Protein AF-A0A820KJL9-F1 (afdb_monomer)

pLDDT: mean 86.28, std 13.33, range [42.66, 98.5]

Organism: NCBI:txid433720

Nearest PDB structures (foldseek):
  7v6p-assembly1_A-2  TM=8.971E-01  e=5.081E-03  Homo sapiens
  7v1l-assembly1_B-2  TM=8.927E-01  e=5.954E-03  Homo sapiens
  7v1m-assembly2_G  TM=8.748E-01  e=2.352E-02  Homo sapiens
  5l0y-assembly7_G  TM=7.880E-01  e=9.291E-02  Thermochaetoides thermophila DSM 1495
  2hr2-assembly2_B  TM=6.425E-01  e=9.291E-02  Chlorobaculum tepidum TLS

Radius of gyration: 14.65 Å; Cα contacts (8 Å, |Δi|>4): 109; chains: 1; bounding box: 35×32×38 Å

InterPro domains:
  IPR011990 Tetratricopeptide-like helical domain superfamily [G3DSA:1.25.40.10] (14-110)
  IPR011990 Tetratricopeptide-like helical domain superfamily [SSF48452] (2-106)

Solvent-accessible surface area (backbone atoms only — not comparable to full-atom values): 5962 Å² total; per-residue (Å²): 112,68,53,64,54,38,55,51,51,46,53,51,54,64,69,51,68,83,63,90,61,72,68,72,50,50,55,53,49,27,55,35,29,39,53,38,14,54,46,27,46,76,71,66,42,42,70,64,11,40,54,26,41,52,51,21,49,53,52,39,72,76,56,68,71,95,50,93,64,44,66,62,51,50,31,54,50,24,47,51,49,14,51,38,27,47,77,70,71,37,60,68,61,12,50,52,27,41,48,56,20,46,55,50,50,62,69,64,72,80,113

Mean predicted aligned error: 5.99 Å

Foldseek 3Di:
DQLVVLVVVLVVLVVVVPDDDLQVSLVSLLVSLQSNLVVCVVVVVLVSSLVSLVVSVVSCVVHPDPDPCSLVVLLVSLQSNLVSCVVVVNNVSSVVSNVVSVVSCVVPVVD

Structure (mmCIF, N/CA/C/O backbone):
data_AF-A0A820KJL9-F1
#
_entry.id   AF-A0A820KJL9-F1
#
loop_
_atom_site.group_PDB
_atom_site.id
_atom_site.type_symbol
_atom_site.label_atom_id
_atom_site.label_alt_id
_atom_site.label_comp_id
_atom_site.label_asym_id
_atom_site.label_entity_id
_atom_site.label_seq_id
_atom_site.pdbx_PDB_ins_code
_atom_site.Cartn_x
_atom_site.Cartn_y
_atom_site.Cartn_z
_atom_site.occupancy
_atom_site.B_iso_or_equiv
_atom_site.auth_seq_id
_atom_site.auth_comp_id
_atom_site.auth_asym_id
_atom_site.auth_atom_id
_atom_site.pdbx_PDB_model_num
ATOM 1 N N . GLN A 1 1 ? -3.027 -13.901 12.853 1.00 78.62 1 GLN A N 1
ATOM 2 C CA . GLN A 1 1 ? -2.085 -14.885 12.274 1.00 78.62 1 GLN A CA 1
ATOM 3 C C . GLN A 1 1 ? -1.305 -14.286 11.097 1.00 78.62 1 GLN A C 1
ATOM 5 O O . GLN A 1 1 ? -0.094 -14.202 11.215 1.00 78.62 1 GLN A O 1
ATOM 10 N N . ALA A 1 2 ? -1.947 -13.769 10.035 1.00 80.31 2 ALA A N 1
ATOM 11 C CA . ALA A 1 2 ? -1.250 -13.201 8.861 1.00 80.31 2 ALA A CA 1
ATOM 12 C C . ALA A 1 2 ? -0.254 -12.059 9.169 1.00 80.31 2 ALA A C 1
ATOM 14 O O . ALA A 1 2 ? 0.892 -12.126 8.740 1.00 80.31 2 ALA A O 1
ATOM 15 N N . LEU A 1 3 ? -0.648 -11.064 9.977 1.00 86.19 3 LEU A N 1
ATOM 16 C CA . LEU A 1 3 ? 0.227 -9.942 10.361 1.00 86.19 3 LEU A CA 1
ATOM 17 C C . LEU A 1 3 ? 1.565 -10.414 10.960 1.00 86.19 3 LEU A C 1
ATOM 19 O O . LEU A 1 3 ? 2.623 -9.993 10.515 1.00 86.19 3 LEU A O 1
ATOM 23 N N . GLN A 1 4 ? 1.522 -11.356 11.907 1.00 86.81 4 GLN A N 1
ATOM 24 C CA . GLN A 1 4 ? 2.724 -11.911 12.545 1.00 86.81 4 GLN A CA 1
ATOM 25 C C . GLN A 1 4 ? 3.642 -12.631 11.548 1.00 86.81 4 GLN A C 1
ATOM 27 O O . GLN A 1 4 ? 4.862 -12.539 11.664 1.00 86.81 4 GLN A O 1
ATOM 32 N N . ILE A 1 5 ? 3.065 -13.335 10.567 1.00 87.88 5 ILE A N 1
ATOM 33 C CA . ILE A 1 5 ? 3.826 -14.037 9.526 1.00 87.88 5 ILE A CA 1
ATOM 34 C C . ILE A 1 5 ? 4.582 -13.021 8.665 1.00 87.88 5 ILE A C 1
ATOM 36 O O . ILE A 1 5 ? 5.790 -13.166 8.477 1.00 87.88 5 ILE A O 1
ATOM 40 N N . PHE A 1 6 ? 3.903 -11.969 8.199 1.00 88.06 6 PHE A N 1
ATOM 41 C CA . PHE A 1 6 ? 4.530 -10.943 7.366 1.00 88.06 6 PHE A CA 1
ATOM 42 C C . PHE A 1 6 ? 5.581 -10.130 8.126 1.00 88.06 6 PHE A C 1
ATOM 44 O O . PHE A 1 6 ? 6.673 -9.917 7.603 1.00 88.06 6 PHE A O 1
ATOM 51 N N . SER A 1 7 ? 5.319 -9.750 9.380 1.00 83.94 7 SER A N 1
ATOM 52 C CA . SER A 1 7 ? 6.305 -9.042 10.207 1.00 83.94 7 SER A CA 1
ATOM 53 C C . SER A 1 7 ? 7.576 -9.868 10.413 1.00 83.94 7 SER A C 1
ATOM 55 O O . SER A 1 7 ? 8.682 -9.344 10.292 1.00 83.94 7 SER A O 1
ATOM 57 N N . LYS A 1 8 ? 7.438 -11.177 10.661 1.00 87.19 8 LYS A N 1
ATOM 58 C CA . LYS A 1 8 ? 8.586 -12.079 10.808 1.00 87.19 8 LYS A CA 1
ATOM 59 C C . LYS A 1 8 ? 9.361 -12.238 9.496 1.00 87.19 8 LYS A C 1
ATOM 61 O O . LYS A 1 8 ? 10.588 -12.205 9.512 1.00 87.19 8 LYS A O 1
ATOM 66 N N . ALA A 1 9 ? 8.661 -12.367 8.368 1.00 84.31 9 ALA A N 1
ATOM 67 C CA . ALA A 1 9 ? 9.294 -12.428 7.050 1.00 84.31 9 ALA A CA 1
ATOM 68 C C . ALA A 1 9 ? 10.091 -11.148 6.742 1.00 84.31 9 ALA A C 1
ATOM 70 O O . ALA A 1 9 ? 11.221 -11.231 6.262 1.00 84.31 9 ALA A O 1
ATOM 71 N N . LYS A 1 10 ? 9.548 -9.973 7.092 1.00 82.50 10 LYS A N 1
ATOM 72 C CA . LYS A 1 10 ? 10.222 -8.679 6.911 1.00 82.50 10 LYS A CA 1
ATOM 73 C C . LYS A 1 10 ? 11.513 -8.601 7.726 1.00 82.50 10 LYS A C 1
ATOM 75 O O . LYS A 1 10 ? 12.552 -8.246 7.183 1.00 82.50 10 LYS A O 1
ATOM 80 N N . GLN A 1 11 ? 11.476 -9.015 8.994 1.00 83.06 11 GLN A N 1
ATOM 81 C CA . GLN A 1 11 ? 12.669 -9.072 9.849 1.00 83.06 11 GLN A CA 1
ATOM 82 C C . GLN A 1 11 ? 13.749 -10.008 9.293 1.00 83.06 11 GLN A C 1
ATOM 84 O O . GLN A 1 11 ? 14.925 -9.656 9.305 1.00 83.06 11 GLN A O 1
ATOM 89 N N . MET A 1 12 ? 13.356 -11.176 8.772 1.00 82.81 12 MET A N 1
ATOM 90 C CA . MET A 1 12 ? 14.297 -12.118 8.161 1.00 82.81 12 MET A CA 1
ATOM 91 C C . MET A 1 12 ? 14.990 -11.514 6.940 1.00 82.81 12 MET A C 1
ATOM 93 O O . MET A 1 12 ? 16.210 -11.584 6.844 1.00 82.81 12 MET A O 1
ATOM 97 N N . ILE A 1 13 ? 14.242 -10.874 6.041 1.00 76.81 13 ILE A N 1
ATOM 98 C CA . ILE A 1 13 ? 14.820 -10.243 4.846 1.00 76.81 13 ILE A CA 1
ATOM 99 C C . ILE A 1 13 ? 15.791 -9.122 5.228 1.00 76.81 13 ILE A C 1
ATOM 101 O O . ILE A 1 13 ? 16.903 -9.096 4.710 1.00 76.81 13 ILE A O 1
ATOM 105 N N . ILE A 1 14 ? 15.423 -8.273 6.194 1.00 74.94 14 ILE A N 1
ATOM 106 C CA . ILE A 1 14 ? 16.314 -7.220 6.709 1.00 74.94 14 ILE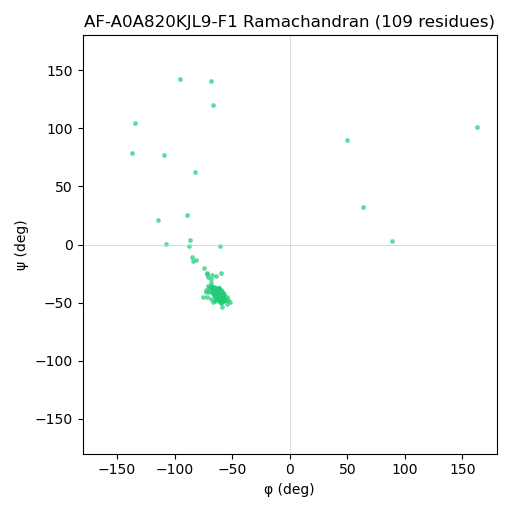 A CA 1
ATOM 107 C C . ILE A 1 14 ? 17.597 -7.824 7.300 1.00 74.94 14 ILE A C 1
ATOM 109 O O . ILE A 1 14 ? 18.683 -7.292 7.098 1.00 74.94 14 ILE A O 1
ATOM 113 N N . SER A 1 15 ? 17.505 -8.959 8.000 1.00 73.56 15 SER A N 1
ATOM 114 C CA . SER A 1 15 ? 18.687 -9.622 8.572 1.00 73.56 15 SER A CA 1
ATOM 115 C C . SER A 1 15 ? 19.594 -10.305 7.538 1.00 73.5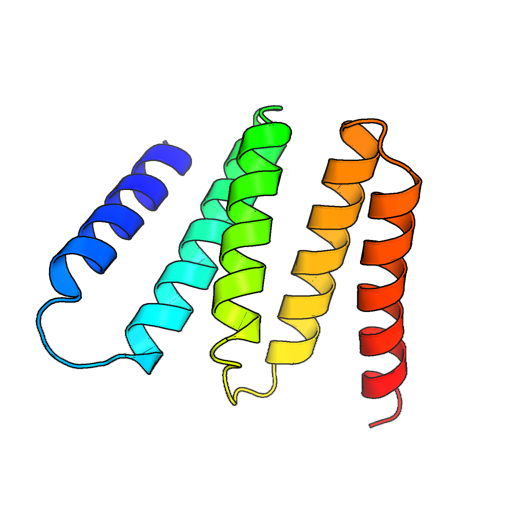6 15 SER A C 1
ATOM 117 O O . SER A 1 15 ? 20.783 -10.463 7.791 1.00 73.56 15 SER A O 1
ATOM 119 N N . VAL A 1 16 ? 19.053 -10.688 6.375 1.00 68.50 16 VAL A N 1
ATOM 120 C CA . VAL A 1 16 ? 19.794 -11.322 5.264 1.00 68.50 16 VAL A CA 1
ATOM 121 C C . VAL A 1 16 ? 20.476 -10.278 4.367 1.00 68.50 16 VAL A C 1
ATOM 123 O O . VAL A 1 16 ? 21.394 -10.601 3.621 1.00 68.50 16 VAL A O 1
ATOM 126 N N . GLN A 1 17 ? 20.101 -9.004 4.503 1.00 61.91 17 GLN A N 1
ATOM 127 C CA . GLN A 1 17 ? 20.574 -7.853 3.723 1.00 61.91 17 GLN A CA 1
ATOM 128 C C . GLN A 1 17 ? 22.093 -7.573 3.823 1.00 61.91 17 GLN A C 1
ATOM 130 O O . GLN A 1 17 ? 22.588 -6.655 3.172 1.00 61.91 17 GLN A O 1
ATOM 135 N N . LEU A 1 18 ? 22.835 -8.363 4.610 1.00 53.62 18 LEU A N 1
ATOM 136 C CA . LEU A 1 18 ? 24.294 -8.320 4.717 1.00 53.62 18 LEU A CA 1
ATOM 137 C C . LEU A 1 18 ? 25.025 -8.934 3.511 1.00 53.62 18 LEU A C 1
ATOM 139 O O . LEU A 1 18 ? 26.167 -8.551 3.286 1.00 53.62 18 LEU A O 1
ATOM 143 N N . ASP A 1 19 ? 24.382 -9.781 2.697 1.00 47.53 19 ASP A N 1
ATOM 144 C CA . ASP A 1 19 ? 25.048 -10.453 1.574 1.00 47.53 19 ASP A CA 1
ATOM 145 C C . ASP A 1 19 ? 24.213 -10.409 0.276 1.00 47.53 19 ASP A C 1
ATOM 147 O O . ASP A 1 19 ? 23.249 -11.146 0.105 1.00 47.53 19 ASP A O 1
ATOM 151 N N . ASN A 1 20 ? 24.633 -9.546 -0.658 1.00 52.75 20 ASN A N 1
ATOM 152 C CA . ASN A 1 20 ? 24.399 -9.606 -2.112 1.00 52.75 20 ASN A CA 1
ATOM 153 C C . ASN A 1 20 ? 22.959 -9.839 -2.632 1.00 52.75 20 ASN A C 1
ATOM 155 O O . ASN A 1 20 ? 22.584 -10.962 -2.940 1.00 52.75 20 ASN A O 1
ATOM 159 N N . GLU A 1 21 ? 22.213 -8.745 -2.846 1.00 53.62 21 GLU A N 1
ATOM 160 C CA . GLU A 1 21 ? 21.351 -8.440 -4.017 1.00 53.62 21 GLU A CA 1
ATOM 161 C C . GLU A 1 21 ? 20.376 -7.307 -3.644 1.00 53.62 21 GLU A C 1
ATOM 163 O O . GLU A 1 21 ? 19.367 -7.509 -2.966 1.00 53.62 21 GLU A O 1
ATOM 168 N N . ILE A 1 22 ? 20.680 -6.081 -4.074 1.00 56.38 22 ILE A N 1
ATOM 169 C CA . ILE A 1 22 ? 19.965 -4.879 -3.617 1.00 56.38 22 ILE A CA 1
ATOM 170 C C . ILE A 1 22 ? 18.545 -4.799 -4.219 1.00 56.38 22 ILE A C 1
ATOM 172 O O . ILE A 1 22 ? 17.602 -4.497 -3.492 1.00 56.38 22 ILE A O 1
ATOM 176 N N . ASN A 1 23 ? 18.351 -5.173 -5.491 1.00 57.78 23 ASN A N 1
ATOM 177 C CA . ASN A 1 23 ? 17.053 -5.016 -6.173 1.00 57.78 23 ASN A CA 1
ATOM 178 C C . ASN A 1 23 ? 15.992 -6.045 -5.750 1.00 57.78 23 ASN A C 1
ATOM 180 O O . ASN A 1 23 ? 14.838 -5.690 -5.510 1.00 57.78 23 ASN A O 1
ATOM 184 N N . SER A 1 24 ? 16.350 -7.331 -5.649 1.00 60.72 24 SER A N 1
ATOM 185 C CA . SER A 1 24 ? 15.391 -8.388 -5.280 1.00 60.72 24 SER A CA 1
ATOM 186 C C . SER A 1 24 ? 14.935 -8.253 -3.819 1.00 60.72 24 SER A C 1
ATOM 188 O O . SER A 1 24 ? 13.790 -8.569 -3.480 1.00 60.72 24 SER A O 1
ATOM 190 N N . THR A 1 25 ? 15.806 -7.703 -2.971 1.00 66.69 25 THR A N 1
ATOM 191 C CA . THR A 1 25 ? 15.537 -7.401 -1.563 1.00 66.69 25 THR A CA 1
ATOM 192 C C . THR A 1 25 ? 14.592 -6.206 -1.400 1.00 66.69 25 THR A C 1
ATOM 194 O O . THR A 1 25 ? 13.620 -6.309 -0.649 1.00 66.69 25 THR A O 1
ATOM 197 N N . SER A 1 26 ? 14.799 -5.112 -2.145 1.00 73.94 26 SER A N 1
ATOM 198 C CA . SER A 1 26 ? 13.929 -3.923 -2.109 1.00 73.94 26 SER A CA 1
ATOM 199 C C . SER A 1 26 ? 12.474 -4.254 -2.458 1.00 73.94 26 SER A C 1
ATOM 201 O O . SER A 1 26 ? 11.565 -3.876 -1.721 1.00 73.94 26 SER A O 1
ATOM 203 N N . ILE A 1 27 ? 12.242 -5.037 -3.518 1.00 75.62 27 ILE A N 1
ATOM 204 C CA . ILE A 1 27 ? 10.885 -5.414 -3.962 1.00 75.62 27 ILE A CA 1
ATOM 205 C C . ILE A 1 27 ? 10.169 -6.277 -2.914 1.00 75.62 27 ILE A C 1
ATOM 207 O O . ILE A 1 27 ? 8.997 -6.057 -2.613 1.00 75.62 27 ILE A O 1
ATOM 211 N N . ARG A 1 28 ? 10.867 -7.235 -2.291 1.00 81.81 28 ARG A N 1
ATOM 212 C CA . ARG A 1 28 ? 10.263 -8.065 -1.234 1.00 81.81 28 ARG A CA 1
ATOM 213 C C . ARG A 1 28 ? 9.896 -7.246 0.003 1.00 81.81 28 ARG A C 1
ATOM 215 O O . ARG A 1 28 ? 8.870 -7.513 0.627 1.00 81.81 28 ARG A O 1
ATOM 222 N N . CYS A 1 29 ? 10.711 -6.252 0.355 1.00 82.88 29 CYS A N 1
ATOM 223 C CA . CYS A 1 29 ? 10.401 -5.329 1.444 1.00 82.88 29 CYS A CA 1
ATOM 224 C C . CYS A 1 29 ? 9.146 -4.499 1.146 1.00 82.88 29 CYS A C 1
ATOM 226 O O . CYS A 1 29 ? 8.311 -4.334 2.034 1.00 82.88 29 CYS A O 1
ATOM 228 N N . VAL A 1 30 ? 8.977 -4.040 -0.097 1.00 86.62 30 VAL A N 1
ATOM 229 C CA . VAL A 1 30 ? 7.769 -3.337 -0.557 1.00 86.62 30 VAL A CA 1
ATOM 230 C C . VAL A 1 30 ? 6.527 -4.202 -0.384 1.00 86.62 30 VAL A C 1
ATOM 232 O O . VAL A 1 30 ? 5.578 -3.773 0.274 1.00 86.62 30 VAL A O 1
ATOM 235 N N . ASP A 1 31 ? 6.545 -5.426 -0.918 1.00 87.12 31 ASP A N 1
ATOM 236 C CA . ASP A 1 31 ? 5.402 -6.338 -0.841 1.00 87.12 31 ASP A CA 1
ATOM 237 C C . ASP A 1 31 ? 5.019 -6.626 0.613 1.00 87.12 31 ASP A C 1
ATOM 239 O O . ASP A 1 31 ? 3.842 -6.605 0.973 1.00 87.12 31 ASP A O 1
ATOM 243 N N . LEU A 1 32 ? 6.004 -6.856 1.484 1.00 89.94 32 LEU A N 1
ATOM 244 C CA . LEU A 1 32 ? 5.743 -7.137 2.893 1.00 89.94 32 LEU A CA 1
ATOM 245 C C . LEU A 1 32 ? 5.187 -5.935 3.643 1.00 89.94 32 LEU A C 1
ATOM 247 O O . LEU A 1 32 ? 4.198 -6.088 4.360 1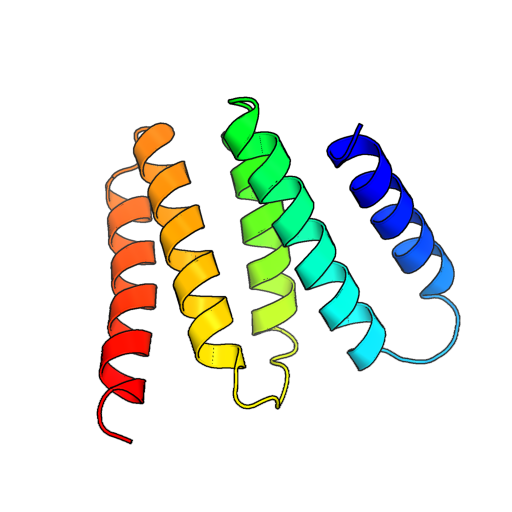.00 89.94 32 LEU A O 1
ATOM 251 N N . SER A 1 33 ? 5.780 -4.754 3.473 1.00 90.75 33 SER A N 1
ATOM 252 C CA . SER A 1 33 ? 5.254 -3.515 4.055 1.00 90.75 33 SER A CA 1
ATOM 253 C C . SER A 1 33 ? 3.821 -3.262 3.582 1.00 90.75 33 SER A C 1
ATOM 255 O O . SER A 1 33 ? 2.942 -2.977 4.394 1.00 90.75 33 SER A O 1
ATOM 257 N N . TYR A 1 34 ? 3.536 -3.496 2.299 1.00 93.00 34 TYR A N 1
ATOM 258 C CA . TYR A 1 34 ? 2.186 -3.399 1.756 1.00 93.00 34 TYR A CA 1
ATOM 259 C C . TYR A 1 34 ? 1.207 -4.386 2.419 1.00 93.00 34 TYR A C 1
ATOM 261 O O . TYR A 1 34 ? 0.147 -3.983 2.900 1.00 93.00 34 TYR A O 1
ATOM 269 N N . GLN A 1 35 ? 1.563 -5.672 2.522 1.00 93.75 35 GLN A N 1
ATOM 270 C CA . GLN A 1 35 ? 0.704 -6.688 3.150 1.00 93.75 35 GLN A CA 1
ATOM 271 C C . GLN A 1 35 ? 0.470 -6.432 4.646 1.00 93.75 35 GLN A C 1
ATOM 273 O O . GLN A 1 35 ? -0.642 -6.636 5.145 1.00 93.75 35 GLN A O 1
ATOM 278 N N . ILE A 1 36 ? 1.496 -5.967 5.367 1.00 93.31 36 ILE A N 1
ATOM 279 C CA . ILE A 1 36 ? 1.382 -5.541 6.767 1.00 93.31 36 ILE A CA 1
ATOM 280 C C . ILE A 1 36 ? 0.404 -4.368 6.867 1.00 93.31 36 ILE A C 1
ATOM 282 O O . ILE A 1 36 ? -0.536 -4.438 7.662 1.00 93.31 36 ILE A O 1
ATOM 286 N N . GLY A 1 37 ? 0.560 -3.353 6.011 1.00 94.56 37 GLY A N 1
ATOM 287 C CA . GLY A 1 37 ? -0.336 -2.201 5.939 1.00 94.56 37 GLY A CA 1
ATOM 288 C C . GLY A 1 37 ? -1.795 -2.604 5.724 1.00 94.56 37 GLY A C 1
ATOM 289 O O . GLY A 1 37 ? -2.668 -2.198 6.488 1.00 94.56 37 GLY A O 1
ATOM 290 N N . LEU A 1 38 ? -2.071 -3.497 4.768 1.00 94.25 38 LEU A N 1
ATOM 291 C CA . LEU A 1 38 ? -3.425 -4.014 4.534 1.00 94.25 38 LEU A CA 1
ATOM 292 C C . LEU A 1 38 ? -3.992 -4.785 5.734 1.00 94.25 38 LEU A C 1
ATOM 294 O O . LEU A 1 38 ? -5.181 -4.676 6.041 1.00 94.25 38 LEU A O 1
ATOM 298 N N . CYS A 1 39 ? -3.166 -5.581 6.417 1.00 95.69 39 CYS A N 1
ATOM 299 C CA . CYS A 1 39 ? -3.594 -6.298 7.617 1.00 95.69 39 CYS A CA 1
ATOM 300 C C . CYS A 1 39 ? -3.957 -5.332 8.751 1.00 95.69 39 CYS A C 1
ATOM 302 O O . CYS A 1 39 ? -4.979 -5.527 9.406 1.00 95.69 39 CYS A O 1
ATOM 304 N N . LEU A 1 40 ? -3.138 -4.303 8.973 1.00 95.31 40 LEU A N 1
ATOM 305 C CA . LEU A 1 40 ? -3.366 -3.275 9.989 1.00 95.31 40 LEU A CA 1
ATOM 306 C C . LEU A 1 40 ? -4.608 -2.440 9.668 1.00 95.31 40 LEU A C 1
ATOM 308 O O . LEU A 1 40 ? -5.453 -2.244 10.539 1.00 95.31 40 LEU A O 1
ATOM 312 N N . MET A 1 41 ? -4.797 -2.066 8.400 1.00 93.94 41 MET A N 1
ATOM 313 C CA . MET A 1 41 ? -5.995 -1.364 7.938 1.00 93.94 41 MET A CA 1
ATOM 314 C C . MET A 1 41 ? -7.264 -2.176 8.230 1.00 93.94 41 MET A C 1
ATOM 316 O O . MET A 1 41 ? -8.221 -1.644 8.783 1.00 93.94 41 MET A O 1
ATOM 320 N N . LYS A 1 42 ? -7.259 -3.488 7.948 1.00 94.69 42 LYS A N 1
ATOM 321 C CA . LYS A 1 42 ? -8.380 -4.388 8.285 1.00 94.69 42 LYS A CA 1
ATOM 322 C C . LYS A 1 42 ? -8.619 -4.535 9.790 1.00 94.69 42 LYS A C 1
ATOM 324 O O . LYS A 1 42 ? -9.736 -4.847 10.190 1.00 94.69 42 LYS A O 1
ATOM 329 N N . LYS A 1 43 ? -7.584 -4.353 10.614 1.00 95.62 43 LYS A N 1
ATOM 330 C CA . LYS A 1 43 ? -7.683 -4.373 12.081 1.00 95.62 43 LYS A CA 1
ATOM 331 C C . LYS A 1 43 ? -8.164 -3.047 12.679 1.00 95.62 43 LYS A C 1
ATOM 333 O O . LYS A 1 43 ? -8.523 -3.043 13.849 1.00 95.62 43 LYS A O 1
ATOM 338 N N . GLY A 1 44 ? -8.186 -1.962 11.904 1.00 95.06 44 GLY A N 1
ATOM 339 C CA . GLY A 1 44 ? -8.494 -0.615 12.394 1.00 95.06 44 GLY A CA 1
ATOM 340 C C . GLY A 1 44 ? -7.277 0.175 12.888 1.00 95.06 44 GLY A C 1
ATOM 341 O O . GLY A 1 44 ? -7.428 1.309 13.332 1.00 95.06 44 GLY A O 1
ATOM 342 N N . ASP A 1 45 ? -6.068 -0.383 12.776 1.00 97.25 45 ASP A N 1
ATOM 343 C CA . ASP A 1 45 ? -4.816 0.256 13.196 1.00 97.25 45 ASP A CA 1
ATOM 344 C C . ASP A 1 45 ? -4.324 1.221 12.096 1.00 97.25 45 ASP A C 1
ATOM 346 O O . ASP A 1 45 ? -3.282 1.017 11.471 1.00 97.25 45 ASP A O 1
ATOM 350 N N . PHE A 1 46 ? -5.118 2.254 11.793 1.00 97.06 46 PHE A N 1
ATOM 351 C CA . PHE A 1 46 ? -4.962 3.067 10.577 1.00 97.06 46 PHE A CA 1
ATOM 352 C C . PHE A 1 46 ? -3.637 3.830 10.497 1.00 97.06 46 PHE A C 1
ATOM 354 O O . PHE A 1 46 ? -3.040 3.900 9.425 1.00 97.06 46 PHE A O 1
ATOM 361 N N . LEU A 1 47 ? -3.141 4.361 11.617 1.00 97.50 47 LEU A N 1
ATOM 362 C CA . LEU A 1 47 ? -1.872 5.092 11.639 1.00 97.50 47 LEU A CA 1
ATOM 363 C C . LEU A 1 47 ? -0.682 4.170 11.328 1.00 97.50 47 LEU A C 1
ATOM 365 O O . LEU A 1 47 ? 0.194 4.512 10.538 1.00 97.50 47 LEU A O 1
ATOM 369 N N . GLU A 1 48 ? -0.661 2.974 11.917 1.00 95.75 48 GLU A N 1
ATOM 370 C CA . GLU A 1 48 ? 0.405 2.000 11.671 1.00 95.75 48 GLU A CA 1
ATOM 371 C C . GLU A 1 48 ? 0.302 1.409 10.259 1.00 95.75 48 GLU A C 1
ATOM 373 O O . GLU A 1 48 ? 1.320 1.185 9.597 1.00 95.75 48 GLU A O 1
ATOM 378 N N . ALA A 1 49 ? -0.926 1.216 9.764 1.00 97.56 49 ALA A N 1
ATOM 379 C CA . ALA A 1 49 ? -1.172 0.848 8.378 1.00 97.56 49 ALA A CA 1
ATOM 380 C C . ALA A 1 49 ? -0.578 1.884 7.418 1.00 97.56 49 ALA A C 1
ATOM 382 O O . ALA A 1 49 ? 0.155 1.517 6.500 1.00 97.56 49 ALA A O 1
ATOM 383 N N . LEU A 1 50 ? -0.843 3.170 7.671 1.00 98.12 50 LEU A N 1
ATOM 384 C CA . LEU A 1 50 ? -0.362 4.277 6.852 1.00 98.12 50 LEU A CA 1
ATOM 385 C C . LEU A 1 50 ? 1.165 4.317 6.829 1.00 98.12 50 LEU A C 1
ATOM 387 O O . LEU A 1 50 ? 1.749 4.362 5.751 1.00 98.12 50 LEU A O 1
ATOM 391 N N . ASN A 1 51 ? 1.809 4.211 7.992 1.00 96.50 51 ASN A N 1
ATOM 392 C CA . ASN A 1 51 ? 3.269 4.195 8.085 1.00 96.50 51 ASN A CA 1
ATOM 393 C C . ASN A 1 51 ? 3.894 3.070 7.246 1.00 96.50 51 ASN A C 1
ATOM 395 O O . ASN A 1 51 ? 4.869 3.305 6.536 1.00 96.50 51 ASN A O 1
ATOM 399 N N . ASN A 1 52 ? 3.311 1.867 7.269 1.00 95.31 52 ASN A N 1
ATOM 400 C CA . ASN A 1 52 ? 3.801 0.751 6.457 1.00 95.31 52 ASN A CA 1
ATOM 401 C C . ASN A 1 52 ? 3.600 0.988 4.951 1.00 95.31 52 ASN A C 1
ATOM 403 O O . ASN A 1 52 ? 4.473 0.642 4.155 1.00 95.31 52 ASN A O 1
ATOM 407 N N . LEU A 1 53 ? 2.476 1.585 4.540 1.00 96.38 53 LEU A N 1
ATOM 408 C CA . LEU A 1 53 ? 2.250 1.906 3.128 1.00 96.38 53 LEU A CA 1
ATOM 409 C C . LEU A 1 53 ? 3.163 3.041 2.635 1.00 96.38 53 LEU A C 1
ATOM 411 O O . LEU A 1 53 ? 3.664 2.962 1.515 1.00 96.38 53 LEU A O 1
ATOM 415 N N . LEU A 1 54 ? 3.440 4.050 3.466 1.00 95.69 54 LEU A N 1
ATOM 416 C CA . LEU A 1 54 ? 4.401 5.114 3.153 1.00 95.69 54 LEU A CA 1
ATOM 417 C C . LEU A 1 54 ? 5.836 4.582 3.071 1.00 95.69 54 LEU A C 1
ATOM 419 O O . LEU A 1 54 ? 6.602 5.002 2.209 1.00 95.69 54 LEU A O 1
ATOM 423 N N . GLU A 1 55 ? 6.210 3.623 3.919 1.00 91.31 55 GLU A N 1
ATOM 424 C CA . GLU A 1 55 ? 7.502 2.939 3.804 1.00 91.31 55 GLU A CA 1
ATOM 425 C C . GLU A 1 55 ? 7.610 2.177 2.473 1.00 91.31 55 GLU A C 1
ATOM 427 O O . GLU A 1 55 ? 8.624 2.277 1.780 1.00 91.31 55 GLU A O 1
ATOM 432 N N . ALA A 1 56 ? 6.553 1.458 2.077 1.00 91.62 56 ALA A N 1
ATOM 433 C CA . ALA A 1 56 ? 6.503 0.783 0.782 1.00 91.62 56 ALA A CA 1
ATOM 434 C C . ALA A 1 56 ? 6.653 1.782 -0.380 1.00 91.62 56 ALA A C 1
ATOM 436 O O . ALA A 1 56 ? 7.438 1.539 -1.296 1.00 91.62 56 ALA A O 1
ATOM 437 N N . GLU A 1 57 ? 5.962 2.926 -0.316 1.00 92.88 57 GLU A N 1
ATOM 438 C CA . GLU A 1 57 ? 6.098 4.011 -1.293 1.00 92.88 57 GLU A CA 1
ATOM 439 C C . GLU A 1 57 ? 7.543 4.521 -1.378 1.00 92.88 57 GLU A C 1
ATOM 441 O O . GLU A 1 57 ? 8.086 4.646 -2.475 1.00 92.88 57 GLU A O 1
ATOM 446 N N . GLN A 1 58 ? 8.183 4.799 -0.241 1.00 90.56 58 GLN A N 1
ATOM 447 C CA . GLN A 1 58 ? 9.549 5.326 -0.207 1.00 90.56 58 GLN A CA 1
ATOM 448 C C . GLN A 1 58 ? 10.552 4.373 -0.860 1.00 90.56 58 GLN A C 1
ATOM 450 O O . GLN A 1 58 ? 11.411 4.819 -1.624 1.00 90.56 58 GLN A O 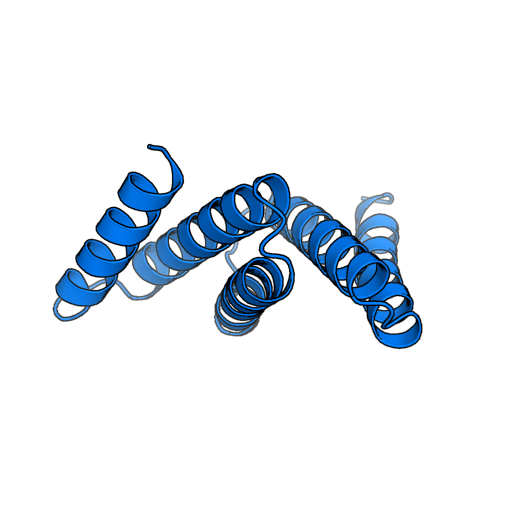1
ATOM 455 N N . ILE A 1 59 ? 10.440 3.070 -0.585 1.00 86.00 59 ILE A N 1
ATOM 456 C CA . ILE A 1 59 ? 11.316 2.060 -1.190 1.00 86.00 59 ILE A CA 1
ATOM 457 C C . ILE A 1 59 ? 11.075 2.002 -2.702 1.00 86.00 59 ILE A C 1
ATOM 459 O O . ILE A 1 59 ? 12.033 2.068 -3.469 1.00 86.00 59 ILE A O 1
ATOM 463 N N . ILE A 1 60 ? 9.806 1.954 -3.123 1.00 86.62 60 ILE A N 1
ATOM 464 C CA . ILE A 1 60 ? 9.417 1.938 -4.536 1.00 86.62 60 ILE A CA 1
ATOM 465 C C . ILE A 1 60 ? 9.971 3.153 -5.295 1.00 86.62 60 ILE A C 1
ATOM 467 O O . ILE A 1 60 ? 10.489 3.004 -6.396 1.00 86.62 60 ILE A O 1
ATOM 471 N N . ILE A 1 61 ? 9.822 4.365 -4.755 1.00 85.31 61 ILE A N 1
ATOM 472 C CA . ILE A 1 61 ? 10.240 5.592 -5.451 1.00 85.31 61 ILE A CA 1
ATOM 473 C C . ILE A 1 61 ? 11.765 5.662 -5.555 1.00 85.31 61 ILE A C 1
ATOM 475 O O . ILE A 1 61 ? 12.294 6.154 -6.551 1.00 85.31 61 ILE A O 1
ATOM 479 N N . LYS A 1 62 ? 12.474 5.177 -4.529 1.00 84.88 62 LYS A N 1
ATOM 480 C CA . LYS A 1 62 ? 13.939 5.145 -4.510 1.00 84.88 62 LYS A CA 1
ATOM 481 C C . LYS A 1 62 ? 14.510 4.149 -5.520 1.00 84.88 62 LYS A C 1
ATOM 483 O O . LYS A 1 62 ? 15.557 4.429 -6.099 1.00 84.88 62 LYS A O 1
ATOM 488 N N . ASP A 1 63 ? 13.846 3.014 -5.705 1.00 79.88 63 ASP A N 1
ATOM 489 C CA . ASP A 1 63 ? 14.271 1.943 -6.607 1.00 79.88 63 ASP A CA 1
ATOM 490 C C . ASP A 1 63 ? 13.069 1.395 -7.400 1.00 79.88 63 ASP A C 1
ATOM 492 O O . ASP A 1 63 ? 12.494 0.363 -7.033 1.00 79.88 63 ASP A O 1
ATOM 496 N N . PRO A 1 64 ? 12.625 2.109 -8.456 1.00 80.81 64 PRO A N 1
ATOM 497 C CA . PRO A 1 64 ? 11.439 1.727 -9.210 1.00 80.81 64 PRO A CA 1
ATOM 498 C C . PRO A 1 64 ? 11.662 0.408 -9.965 1.00 80.81 64 PRO A C 1
ATOM 500 O O . PRO A 1 64 ? 12.538 0.331 -10.831 1.00 80.81 64 PRO A O 1
ATOM 503 N N . PRO A 1 65 ? 10.865 -0.639 -9.701 1.00 77.31 65 PRO A N 1
ATOM 504 C CA . PRO A 1 65 ? 11.000 -1.906 -10.405 1.00 77.31 65 PRO A CA 1
ATOM 505 C C . PRO A 1 65 ? 10.591 -1.788 -11.884 1.00 77.31 65 PRO A C 1
ATOM 507 O O . PRO A 1 65 ? 9.591 -1.162 -12.226 1.00 77.31 65 PRO A O 1
ATOM 510 N N . VAL A 1 66 ? 11.334 -2.462 -12.768 1.00 76.94 66 VAL A N 1
ATOM 511 C CA . VAL A 1 66 ? 11.219 -2.354 -14.245 1.00 76.94 66 VAL A CA 1
ATOM 512 C C . VAL A 1 66 ? 10.198 -3.337 -14.859 1.00 76.94 66 VAL A C 1
ATOM 514 O O . VAL A 1 66 ? 10.313 -3.757 -16.003 1.00 76.94 66 VAL A O 1
ATOM 517 N N . TRP A 1 67 ? 9.205 -3.765 -14.086 1.00 79.81 67 TRP A N 1
ATOM 518 C CA . TRP A 1 67 ? 8.147 -4.697 -14.506 1.00 79.81 67 TRP A CA 1
ATOM 519 C C . TRP A 1 67 ? 6.861 -3.986 -14.971 1.00 79.81 67 TRP A C 1
ATOM 521 O O . TRP A 1 67 ? 6.414 -3.020 -14.356 1.00 79.81 67 TRP A O 1
ATOM 531 N N . ASP A 1 68 ? 6.207 -4.519 -16.008 1.00 78.56 68 ASP A N 1
ATOM 532 C CA . ASP A 1 68 ? 5.063 -3.884 -16.698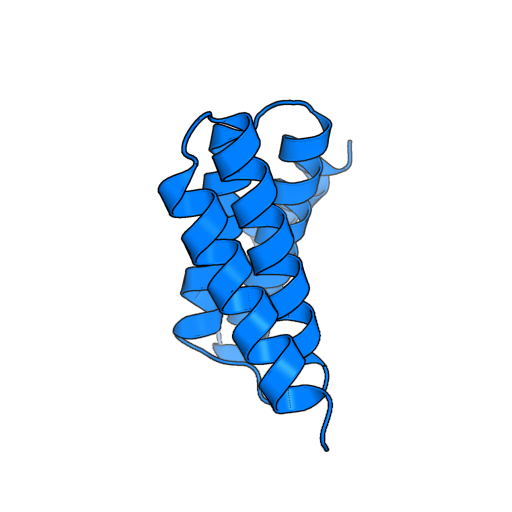 1.00 78.56 68 ASP A CA 1
ATOM 533 C C . ASP A 1 68 ? 3.841 -3.602 -15.811 1.00 78.56 68 ASP A C 1
ATOM 535 O O . ASP A 1 68 ? 3.038 -2.721 -16.106 1.00 78.56 68 ASP A O 1
ATOM 539 N N . ARG A 1 69 ? 3.681 -4.351 -14.713 1.00 79.44 69 ARG A N 1
ATOM 540 C CA . ARG A 1 69 ? 2.555 -4.191 -13.773 1.00 79.44 69 ARG A CA 1
ATOM 541 C C . ARG A 1 69 ? 2.807 -3.152 -12.681 1.00 79.44 69 ARG A C 1
ATOM 543 O O . ARG A 1 69 ? 1.944 -2.930 -11.829 1.00 79.44 69 ARG A O 1
ATOM 550 N N . PHE A 1 70 ? 3.985 -2.533 -12.677 1.00 81.94 70 PHE A N 1
ATOM 551 C CA . PHE A 1 70 ? 4.359 -1.528 -11.691 1.00 81.94 70 PHE A CA 1
ATOM 552 C C . PHE A 1 70 ? 3.376 -0.357 -11.574 1.00 81.94 70 PHE A C 1
ATOM 554 O O . PHE A 1 70 ? 3.016 -0.012 -10.444 1.00 81.94 70 PHE A O 1
ATOM 561 N N . PRO A 1 71 ? 2.886 0.239 -12.681 1.00 87.44 71 PRO A N 1
ATOM 562 C CA . PRO A 1 71 ? 1.977 1.377 -12.583 1.00 87.44 71 PRO A CA 1
ATOM 563 C C . PRO A 1 71 ? 0.676 1.019 -11.854 1.00 87.44 71 PRO A C 1
ATOM 565 O O . PRO A 1 71 ? 0.181 1.804 -11.046 1.00 87.44 71 PRO A O 1
ATOM 568 N N . GLN A 1 72 ? 0.142 -0.189 -12.068 1.00 87.94 72 GLN A N 1
ATOM 569 C CA . GLN A 1 72 ? -1.071 -0.652 -11.388 1.00 87.94 72 GLN A CA 1
ATOM 570 C C . GLN A 1 72 ? -0.845 -0.883 -9.886 1.00 87.94 72 GLN A C 1
ATOM 572 O O . GLN A 1 72 ? -1.750 -0.640 -9.079 1.00 87.94 72 GLN A O 1
ATOM 577 N N . LEU A 1 73 ? 0.356 -1.315 -9.489 1.00 86.31 73 LEU A N 1
ATOM 578 C CA . LEU A 1 73 ? 0.715 -1.429 -8.076 1.00 86.31 73 LEU A CA 1
ATOM 579 C C . LEU A 1 73 ? 0.731 -0.053 -7.398 1.00 86.31 73 LEU A C 1
ATOM 581 O O . LEU A 1 73 ? 0.133 0.100 -6.334 1.00 86.31 73 LEU A O 1
ATOM 585 N N . LEU A 1 74 ? 1.347 0.952 -8.031 1.00 90.62 74 LEU A N 1
ATOM 586 C CA . LEU A 1 74 ? 1.371 2.329 -7.524 1.00 90.62 74 LEU A CA 1
ATOM 587 C C . LEU A 1 74 ? -0.031 2.923 -7.382 1.00 90.62 74 LEU A C 1
ATOM 589 O O . LEU A 1 74 ? -0.336 3.533 -6.362 1.00 90.62 74 LEU A O 1
ATOM 593 N N . VAL A 1 75 ? -0.900 2.699 -8.369 1.00 94.06 75 VAL A N 1
ATOM 594 C CA . VAL A 1 75 ? -2.314 3.093 -8.304 1.00 94.06 75 VAL A CA 1
ATOM 595 C C . VAL A 1 75 ? -2.986 2.528 -7.056 1.00 94.06 75 VAL A C 1
ATOM 597 O O . VAL A 1 75 ? -3.593 3.266 -6.283 1.00 94.06 75 VAL A O 1
ATOM 600 N N . THR A 1 76 ? -2.845 1.221 -6.835 1.00 93.81 76 THR A N 1
ATOM 601 C CA . THR A 1 76 ? -3.490 0.545 -5.703 1.00 93.81 76 THR A CA 1
ATOM 602 C C . THR A 1 76 ? -2.910 1.025 -4.370 1.00 93.81 76 THR A C 1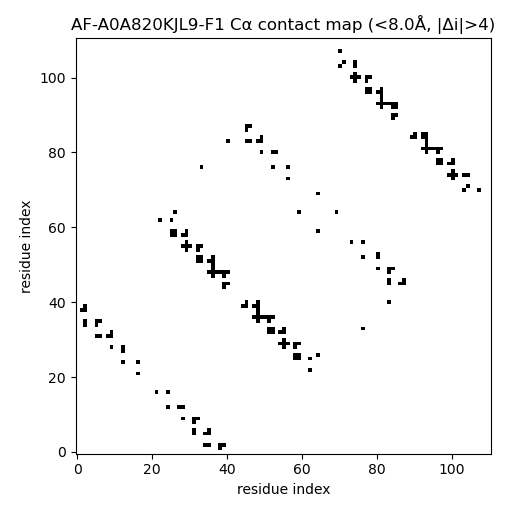
ATOM 604 O O . THR A 1 76 ? -3.645 1.236 -3.406 1.00 93.81 76 THR A O 1
ATOM 607 N N . LEU A 1 77 ? -1.592 1.236 -4.312 1.00 95.38 77 LEU A N 1
ATOM 608 C CA . LEU A 1 77 ? -0.911 1.786 -3.145 1.00 95.38 77 LEU A CA 1
ATOM 609 C C . LEU A 1 77 ? -1.444 3.182 -2.797 1.00 95.38 77 LEU A C 1
ATOM 611 O O . LEU A 1 77 ? -1.829 3.413 -1.653 1.00 95.38 77 LEU A O 1
ATOM 615 N N . TYR A 1 78 ? -1.522 4.085 -3.775 1.00 97.56 78 TYR A N 1
ATOM 616 C CA . TYR A 1 78 ? -2.020 5.446 -3.572 1.00 97.56 78 TYR A CA 1
ATOM 617 C C . TYR A 1 78 ? -3.502 5.496 -3.220 1.00 97.56 78 TYR A C 1
ATOM 619 O O . TYR A 1 78 ? -3.874 6.270 -2.342 1.00 97.56 78 TYR A O 1
ATOM 627 N N . ASP A 1 79 ? -4.334 4.638 -3.812 1.00 97.38 79 ASP A N 1
ATOM 628 C CA . ASP A 1 79 ? -5.745 4.532 -3.431 1.00 97.38 79 ASP A CA 1
ATOM 629 C C . ASP A 1 79 ? -5.892 4.103 -1.957 1.00 97.38 79 ASP A C 1
ATOM 631 O O . ASP A 1 79 ? -6.687 4.686 -1.220 1.00 97.38 79 ASP A O 1
ATOM 635 N N . ASN A 1 80 ? -5.083 3.147 -1.487 1.00 97.75 80 ASN A N 1
ATOM 636 C CA . ASN A 1 80 ? -5.112 2.707 -0.088 1.00 97.75 80 ASN A CA 1
ATOM 637 C C . ASN A 1 80 ? -4.573 3.765 0.884 1.00 97.75 80 ASN A C 1
ATOM 639 O O . ASN A 1 80 ? -5.155 3.969 1.949 1.00 97.75 80 ASN A O 1
ATOM 643 N N . ILE A 1 81 ? -3.490 4.461 0.527 1.00 98.31 81 ILE A N 1
ATOM 644 C CA . ILE A 1 81 ? -2.962 5.573 1.329 1.00 98.31 81 ILE A CA 1
ATOM 645 C C . ILE A 1 81 ? -4.008 6.694 1.421 1.00 98.31 81 ILE A C 1
ATOM 647 O O . ILE A 1 81 ? -4.248 7.219 2.506 1.00 98.31 81 ILE A O 1
ATOM 651 N N . ALA A 1 82 ? -4.684 7.022 0.317 1.00 98.19 82 ALA A N 1
ATOM 652 C CA . ALA A 1 82 ? -5.750 8.018 0.305 1.00 98.19 82 ALA A CA 1
ATOM 653 C C . ALA A 1 82 ? -6.924 7.629 1.217 1.00 98.19 82 ALA A C 1
ATOM 655 O O . ALA A 1 82 ? -7.411 8.461 1.981 1.00 98.19 82 ALA A O 1
ATOM 656 N N . ILE A 1 83 ? -7.342 6.357 1.190 1.00 97.94 83 ILE A N 1
ATOM 657 C CA . ILE A 1 83 ? -8.363 5.826 2.106 1.00 97.94 83 ILE A CA 1
ATOM 658 C C . ILE A 1 83 ? -7.921 5.987 3.563 1.00 97.94 83 ILE A C 1
ATOM 660 O O . ILE A 1 83 ? -8.718 6.411 4.395 1.00 97.94 83 ILE A O 1
ATOM 664 N N . LEU A 1 84 ? -6.664 5.677 3.886 1.00 98.31 84 LEU A N 1
ATOM 665 C CA . LEU A 1 84 ? -6.151 5.815 5.250 1.00 98.31 84 LEU A CA 1
ATOM 666 C C . LEU A 1 84 ? -6.131 7.271 5.714 1.00 98.31 84 LEU A C 1
ATOM 668 O O . LEU A 1 84 ? -6.598 7.544 6.815 1.00 98.31 84 LEU A O 1
ATOM 672 N N . TYR A 1 85 ? -5.672 8.207 4.881 1.00 98.50 85 TYR A N 1
ATOM 673 C CA . TYR A 1 85 ? -5.754 9.634 5.201 1.00 98.50 85 TYR A CA 1
ATOM 674 C C . TYR A 1 85 ? -7.200 10.100 5.398 1.00 98.50 85 TYR A C 1
ATOM 676 O O . TYR A 1 85 ? -7.492 10.811 6.356 1.00 98.50 85 TYR A O 1
ATOM 684 N N . PHE A 1 86 ? -8.133 9.634 4.563 1.00 97.75 86 PHE A N 1
ATOM 685 C CA . PHE A 1 86 ? -9.553 9.934 4.732 1.00 97.75 86 PHE A CA 1
ATOM 686 C C . PHE A 1 86 ? -10.099 9.413 6.074 1.00 97.75 86 PHE A C 1
ATOM 688 O O . PHE A 1 86 ? -10.795 10.142 6.781 1.00 97.75 86 PHE A O 1
ATOM 695 N N . LEU A 1 87 ? -9.745 8.181 6.458 1.00 97.00 87 LEU A N 1
ATOM 696 C CA . LEU A 1 87 ? -10.125 7.578 7.743 1.00 97.00 87 LEU A CA 1
ATOM 697 C C . LEU A 1 87 ? -9.470 8.266 8.950 1.00 97.00 87 LEU A C 1
ATOM 699 O O . LEU A 1 87 ? -10.026 8.225 10.044 1.00 97.00 87 LEU A O 1
ATOM 703 N N . LEU A 1 88 ? -8.313 8.898 8.756 1.00 97.88 88 LEU A N 1
ATOM 704 C CA . LEU A 1 88 ? -7.605 9.688 9.766 1.00 97.88 88 LEU A CA 1
ATOM 705 C C . LEU A 1 88 ? -8.063 11.155 9.820 1.00 97.88 88 LEU A C 1
ATOM 707 O O . LEU A 1 88 ? -7.519 11.920 10.608 1.00 97.88 88 LEU A O 1
ATOM 711 N N . HIS A 1 89 ? -9.080 11.536 9.040 1.00 97.44 89 HIS A N 1
ATOM 712 C CA . HIS A 1 89 ? -9.594 12.906 8.939 1.00 97.44 89 HIS A CA 1
ATOM 713 C C . HIS A 1 89 ? -8.594 13.927 8.366 1.00 97.44 89 HIS A C 1
ATOM 715 O O . HIS A 1 89 ? -8.679 15.111 8.683 1.00 97.44 89 HIS A O 1
ATOM 721 N N . GLU A 1 90 ? -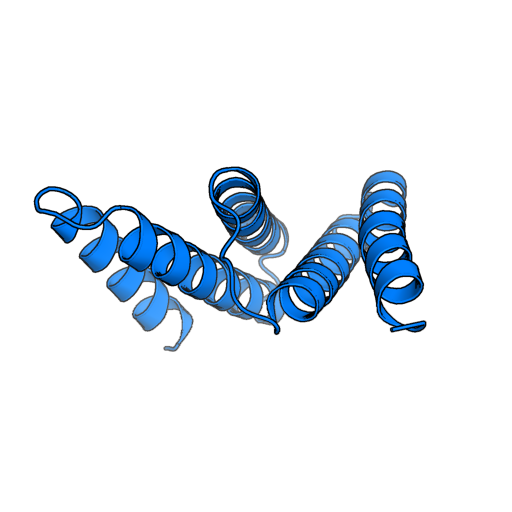7.726 13.480 7.455 1.00 98.00 90 GLU A N 1
ATOM 722 C CA . GLU A 1 90 ? -6.743 14.294 6.724 1.00 98.00 90 GLU A CA 1
ATOM 723 C C . GLU A 1 90 ? -7.157 14.414 5.236 1.00 98.00 90 GLU A C 1
ATOM 725 O O . GLU A 1 90 ? -6.671 13.685 4.361 1.00 98.00 90 GLU A O 1
ATOM 730 N N . PRO A 1 91 ? -8.151 15.264 4.902 1.00 95.81 91 PRO A N 1
ATOM 731 C CA . PRO A 1 91 ? -8.781 15.263 3.582 1.00 95.81 91 PRO A CA 1
ATOM 732 C C . PRO A 1 91 ? -7.883 15.806 2.463 1.00 95.81 91 PRO A C 1
ATOM 734 O O . PRO A 1 91 ? -8.061 15.419 1.305 1.00 95.81 91 PRO A O 1
ATOM 737 N N . PHE A 1 92 ? -6.938 16.700 2.770 1.00 98.00 92 PHE A N 1
ATOM 738 C CA . PHE A 1 92 ? -6.050 17.278 1.758 1.00 98.00 92 PHE A CA 1
ATOM 739 C C . PHE A 1 92 ? -5.019 16.253 1.277 1.00 98.00 92 PHE A C 1
ATOM 741 O O . PHE A 1 92 ? -4.783 16.120 0.077 1.00 98.00 92 PHE A O 1
ATOM 748 N N . GLU A 1 93 ? -4.471 15.475 2.200 1.00 98.31 93 GLU A N 1
ATOM 749 C CA . GLU A 1 93 ? -3.544 14.376 1.971 1.00 98.31 93 GLU A CA 1
ATOM 750 C C . GLU A 1 93 ? -4.240 13.243 1.213 1.00 98.31 93 GLU A C 1
ATOM 752 O O . GLU A 1 93 ? -3.695 12.720 0.236 1.00 98.31 93 GLU A O 1
ATOM 757 N N . ALA A 1 94 ? -5.482 12.923 1.590 1.00 98.31 94 ALA A N 1
ATOM 758 C CA . ALA A 1 94 ? -6.304 11.960 0.864 1.00 98.31 94 ALA A CA 1
ATOM 759 C C . ALA A 1 94 ? -6.508 12.382 -0.599 1.00 98.31 94 ALA A C 1
ATOM 761 O O . ALA A 1 94 ? -6.252 11.603 -1.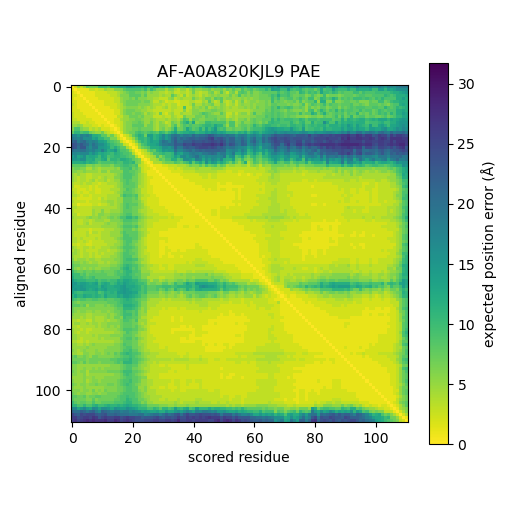522 1.00 98.31 94 ALA A O 1
ATOM 762 N N . LEU A 1 95 ? -6.903 13.641 -0.825 1.00 98.12 95 LEU A N 1
ATOM 763 C CA . LEU A 1 95 ? -7.093 14.188 -2.167 1.00 98.12 95 LEU A CA 1
ATOM 764 C C . LEU A 1 95 ? -5.793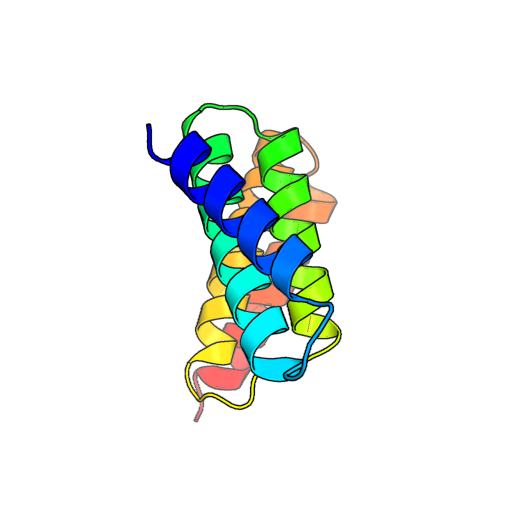 14.177 -2.979 1.00 98.12 95 LEU A C 1
ATOM 766 O O . LEU A 1 95 ? -5.805 13.827 -4.161 1.00 98.12 95 LEU A O 1
ATOM 770 N N . PHE A 1 96 ? -4.673 14.540 -2.356 1.00 98.06 96 PHE A N 1
ATOM 771 C CA . PHE A 1 96 ? -3.362 14.521 -2.995 1.00 98.06 96 PHE A CA 1
ATOM 772 C C . PHE A 1 96 ? -2.988 13.114 -3.477 1.00 98.06 96 PHE A C 1
ATOM 774 O O . PHE A 1 96 ? -2.576 12.940 -4.625 1.00 98.06 96 PHE A O 1
ATOM 781 N N . MET A 1 97 ? -3.197 12.097 -2.641 1.00 97.94 97 MET A N 1
ATOM 782 C CA . MET A 1 97 ? -2.890 10.709 -2.990 1.00 97.94 97 MET A CA 1
ATOM 783 C C . MET A 1 97 ? -3.824 10.159 -4.075 1.00 97.94 97 MET A C 1
ATOM 785 O O . MET A 1 97 ? -3.353 9.535 -5.028 1.00 97.94 97 MET A O 1
ATOM 789 N N . TRP A 1 98 ? -5.122 10.475 -4.029 1.00 97.44 98 TRP A N 1
ATOM 790 C CA . TRP A 1 98 ? -6.035 10.140 -5.130 1.00 97.44 98 TRP A CA 1
ATOM 791 C C . TRP A 1 98 ? -5.644 10.806 -6.443 1.00 97.44 98 TRP A C 1
ATOM 793 O O . TRP A 1 98 ? -5.749 10.180 -7.498 1.00 97.44 98 TRP A O 1
ATOM 803 N N . LYS A 1 99 ? -5.159 12.051 -6.404 1.00 97.44 99 LYS A N 1
ATOM 804 C CA . LYS A 1 99 ? -4.658 12.721 -7.604 1.00 97.44 99 LYS A CA 1
ATOM 805 C C . LYS A 1 99 ? -3.480 11.955 -8.207 1.00 97.44 99 LYS A C 1
ATOM 807 O O . LYS A 1 99 ? -3.523 11.659 -9.394 1.00 97.44 99 LYS A O 1
ATOM 812 N N . LYS A 1 100 ? -2.498 11.538 -7.397 1.00 95.44 100 LYS A N 1
ATOM 813 C CA . LYS A 1 100 ? -1.371 10.711 -7.874 1.00 95.44 100 LYS A CA 1
ATOM 814 C C . LYS A 1 100 ? -1.844 9.411 -8.527 1.00 95.44 100 LYS A C 1
ATOM 816 O O . LYS A 1 100 ? -1.355 9.043 -9.590 1.00 95.44 100 LYS A O 1
ATOM 821 N N . SER A 1 101 ? -2.807 8.727 -7.907 1.00 95.44 101 SER A N 1
ATOM 822 C CA . SER A 1 101 ? -3.423 7.517 -8.467 1.00 95.44 101 SER A CA 1
ATOM 823 C C . SER A 1 101 ? -4.092 7.788 -9.820 1.00 95.44 101 SER A C 1
ATOM 825 O O . SER A 1 101 ? -3.860 7.066 -10.790 1.00 95.44 101 SER A O 1
ATOM 827 N N . ASN A 1 102 ? -4.880 8.862 -9.914 1.00 94.62 102 ASN A N 1
ATOM 828 C CA . ASN A 1 102 ? -5.569 9.244 -11.144 1.00 94.62 102 ASN A CA 1
ATOM 829 C C . ASN A 1 102 ? -4.604 9.654 -12.257 1.00 94.62 102 ASN A C 1
ATOM 831 O O . ASN A 1 102 ? -4.806 9.215 -13.383 1.00 94.62 102 ASN A O 1
ATOM 835 N N . ASP A 1 103 ? -3.548 10.408 -11.949 1.00 94.81 103 ASP A N 1
ATOM 836 C CA . ASP A 1 103 ? -2.534 10.818 -12.927 1.00 94.81 103 ASP A CA 1
ATOM 837 C C . ASP A 1 103 ? -1.871 9.587 -13.577 1.00 94.81 103 ASP A C 1
ATOM 839 O O . ASP A 1 103 ? -1.665 9.541 -14.792 1.00 94.81 103 ASP A O 1
ATOM 843 N N . ILE A 1 104 ? -1.599 8.533 -12.794 1.00 91.56 104 ILE A N 1
ATOM 844 C CA . ILE A 1 104 ? -1.101 7.258 -13.332 1.00 91.56 104 ILE A CA 1
ATOM 845 C C . ILE A 1 104 ? -2.175 6.586 -14.188 1.00 91.56 104 ILE A C 1
ATOM 847 O O . ILE A 1 104 ? -1.898 6.220 -15.328 1.00 91.56 104 ILE A O 1
ATOM 851 N N . LYS A 1 105 ? -3.411 6.450 -13.688 1.00 90.75 105 LYS A N 1
ATOM 852 C CA . LYS A 1 105 ? -4.510 5.850 -14.466 1.00 90.75 105 LYS A CA 1
ATOM 853 C C . LYS A 1 105 ? -4.632 6.539 -15.823 1.00 90.75 105 LYS A C 1
ATOM 855 O O . LYS A 1 105 ? -4.619 5.852 -16.837 1.00 90.75 105 LYS A O 1
ATOM 860 N N . THR A 1 106 ? -4.663 7.868 -15.880 1.00 89.62 106 THR A N 1
ATOM 861 C CA . THR A 1 106 ? -4.800 8.610 -17.140 1.00 89.62 106 THR A CA 1
ATOM 862 C C . THR A 1 106 ? -3.614 8.420 -18.078 1.00 89.62 106 THR A C 1
ATOM 864 O O . THR A 1 106 ? -3.824 8.262 -19.276 1.00 89.62 106 THR A O 1
ATOM 867 N N . ASN A 1 107 ? -2.387 8.369 -17.556 1.00 84.62 107 ASN A N 1
ATOM 868 C CA . ASN A 1 107 ? -1.187 8.207 -18.380 1.00 84.62 107 ASN A CA 1
ATOM 869 C C . ASN A 1 107 ? -1.046 6.794 -18.972 1.00 84.62 107 ASN A C 1
ATOM 871 O O . ASN A 1 107 ? -0.432 6.638 -20.021 1.00 84.62 107 ASN A O 1
ATOM 875 N N . PHE A 1 108 ? -1.632 5.778 -18.331 1.00 71.00 108 PHE A N 1
ATOM 876 C CA . PHE A 1 108 ? -1.557 4.375 -18.760 1.00 71.00 108 PHE A CA 1
ATOM 877 C C . PHE A 1 108 ? -2.871 3.824 -19.352 1.00 71.00 108 PHE A C 1
ATOM 879 O O . PHE A 1 108 ? -2.915 2.667 -19.756 1.00 71.00 108 PHE A O 1
ATOM 886 N N . SER A 1 109 ? -3.938 4.630 -19.432 1.00 59.84 109 SER A N 1
ATOM 887 C CA . SER A 1 109 ? -5.217 4.245 -20.067 1.00 59.84 109 SER A CA 1
ATOM 888 C C . SER A 1 109 ? -5.249 4.466 -21.586 1.00 59.84 109 SER A C 1
ATOM 890 O O . SER A 1 109 ? -6.192 4.023 -22.236 1.00 59.84 109 SER A O 1
ATOM 892 N N . TYR A 1 110 ? -4.253 5.158 -22.149 1.00 44.50 110 TYR A N 1
ATOM 893 C CA . TYR A 1 110 ? -4.158 5.486 -23.581 1.00 44.50 110 TYR A CA 1
ATOM 894 C C . TYR A 1 110 ? -2.966 4.807 -24.290 1.00 44.50 110 TYR A C 1
ATOM 896 O O . TYR A 1 110 ? -2.521 5.298 -25.327 1.00 44.50 110 TYR A O 1
ATOM 904 N N . GLY A 1 111 ? -2.434 3.718 -23.723 1.00 42.66 111 GLY A N 1
ATOM 905 C CA . GLY A 1 111 ? -1.345 2.918 -24.303 1.00 42.66 111 GLY A CA 1
ATOM 906 C C . GLY A 1 111 ? -1.838 1.737 -25.125 1.00 42.66 111 GLY A C 1
ATOM 907 O O . GLY A 1 111 ? -2.797 1.077 -24.667 1.00 42.66 111 GLY A O 1
#

Secondary structure (DSSP, 8-state):
-HHHHHHHHHHHHHHHTTSS-HHHHHHHHHHHHHHHHHHHHHHT-HHHHHHHHHHHHHHHHHS----TTHHHHHHHHHHHHHHHHHHTT-HHHHHHHHHHHHHHHHHHTT-

Sequence (111 aa):
QALQIFSKAKQMIISVQLDNEINSTSIRCVDLSYQIGLCLMKKGDFLEALNNLLEAEQIIIKDPPVWDRFPQLLVTLYDNIAILYFLLHEPFEALFMWKKSNDIKTNFSYG